Protein AF-A0A1G5Q1F0-F1 (afdb_monomer)

Nearest PDB structures (foldseek):
  8co2-assembly1_A  TM=6.065E-01  e=7.051E-04  Escherichia coli O157
  3bd1-assembly1_A-1  TM=8.580E-01  e=3.140E-01  Xylella fastidiosa subsp. sandyi Ann-1

Sequence (62 aa):
MKLNDYISNLKRGEAKLLLRGLGYPVPPARCFDIENATNGKVTRQDLRPHDWQKIWPEINAN

Radius of gyration: 11.9 Å; Cα contacts (8 Å, |Δi|>4): 40; chains: 1; bounding box: 28×27×27 Å

Mean predicted aligned error: 8.49 Å

Structure (mmCIF, N/CA/C/O backbone):
data_AF-A0A1G5Q1F0-F1
#
_entry.id   AF-A0A1G5Q1F0-F1
#
loop_
_atom_site.group_PDB
_atom_site.id
_atom_site.type_symbol
_atom_site.label_atom_id
_atom_site.label_alt_id
_atom_site.label_comp_id
_atom_site.label_asym_id
_atom_site.label_entity_id
_atom_site.label_seq_id
_atom_site.pdbx_PDB_ins_code
_atom_site.Cartn_x
_atom_site.Cartn_y
_atom_site.Cartn_z
_atom_site.occupancy
_atom_site.B_iso_or_equiv
_atom_site.auth_seq_id
_atom_site.auth_comp_id
_atom_site.auth_asym_id
_atom_site.auth_atom_id
_atom_site.pdbx_PDB_model_num
ATOM 1 N N . MET A 1 1 ? -16.170 -6.443 15.665 1.00 52.22 1 MET A N 1
ATOM 2 C CA . MET A 1 1 ? -15.621 -5.146 15.212 1.00 52.22 1 MET A CA 1
ATOM 3 C C . MET A 1 1 ? -15.423 -5.233 13.706 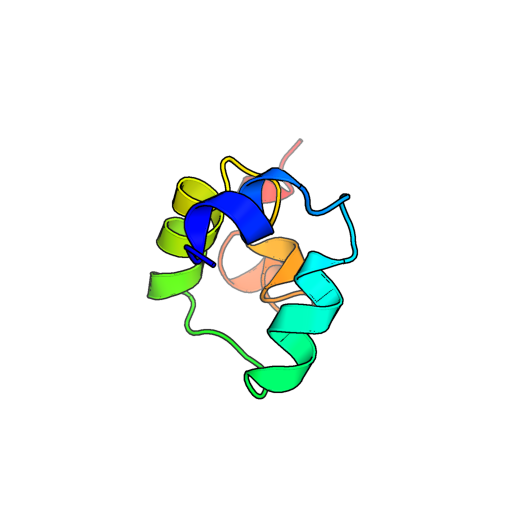1.00 52.22 1 MET A C 1
ATOM 5 O O . MET A 1 1 ? -14.742 -6.154 13.272 1.00 52.22 1 MET A O 1
ATOM 9 N N . LYS A 1 2 ? -16.097 -4.401 12.899 1.00 53.56 2 LYS A N 1
ATOM 10 C CA . LYS A 1 2 ? -15.939 -4.447 11.436 1.00 53.56 2 LYS A CA 1
ATOM 11 C C . LYS A 1 2 ? -14.585 -3.836 11.072 1.00 53.56 2 LYS A C 1
ATOM 13 O O . LYS A 1 2 ? -14.235 -2.779 11.586 1.00 53.56 2 LYS A O 1
ATOM 18 N N . LEU A 1 3 ? -13.839 -4.490 10.182 1.00 49.91 3 LEU A N 1
ATOM 19 C CA . LEU A 1 3 ? -12.527 -4.033 9.698 1.00 49.91 3 LEU A CA 1
ATOM 20 C C . LEU A 1 3 ? -12.564 -2.564 9.220 1.00 49.91 3 LEU A C 1
ATOM 22 O O . LEU A 1 3 ? -11.629 -1.803 9.455 1.00 49.91 3 LEU A O 1
ATOM 26 N N . ASN A 1 4 ? -13.696 -2.152 8.645 1.00 52.84 4 ASN A N 1
ATOM 27 C CA . ASN A 1 4 ? -13.939 -0.793 8.160 1.00 52.84 4 ASN A CA 1
ATOM 28 C C . ASN A 1 4 ? -13.941 0.268 9.279 1.00 52.84 4 ASN A C 1
ATOM 30 O O . ASN A 1 4 ? -13.413 1.360 9.075 1.00 52.84 4 ASN A O 1
ATOM 34 N N . ASP A 1 5 ? -14.461 -0.043 10.472 1.00 54.75 5 ASP A N 1
ATOM 35 C CA . ASP A 1 5 ? -14.483 0.900 11.607 1.00 54.75 5 ASP A CA 1
ATOM 36 C C . ASP A 1 5 ? -13.081 1.115 12.188 1.00 54.75 5 ASP A C 1
ATOM 38 O O . ASP A 1 5 ? -12.729 2.213 12.624 1.00 54.75 5 ASP A O 1
ATOM 42 N N . TYR A 1 6 ? -12.252 0.070 12.152 1.00 58.62 6 TYR A N 1
ATOM 43 C CA . TYR A 1 6 ? -10.871 0.128 12.619 1.00 58.62 6 TYR A CA 1
ATOM 44 C C . TYR A 1 6 ? -10.011 1.004 11.697 1.00 58.62 6 TYR A C 1
ATOM 46 O O . TYR A 1 6 ? -9.358 1.938 12.156 1.00 58.62 6 TYR A O 1
ATOM 54 N N . ILE A 1 7 ? -10.111 0.801 10.379 1.00 58.50 7 ILE A N 1
ATOM 55 C CA . ILE A 1 7 ? -9.422 1.620 9.363 1.00 58.50 7 ILE A CA 1
ATOM 56 C C . ILE A 1 7 ? -9.872 3.094 9.427 1.00 58.50 7 ILE A C 1
ATOM 58 O O . ILE A 1 7 ? -9.088 4.023 9.201 1.00 58.50 7 ILE A O 1
ATOM 62 N N . SER A 1 8 ? -11.131 3.341 9.792 1.00 61.22 8 SER A N 1
ATOM 63 C CA . SER A 1 8 ? -11.689 4.693 9.900 1.00 61.22 8 SER A CA 1
ATOM 64 C C . SER A 1 8 ? -11.106 5.512 11.060 1.00 61.22 8 SER A C 1
ATOM 66 O O . SER A 1 8 ? -11.051 6.736 10.951 1.00 61.22 8 SER A O 1
ATOM 68 N N . ASN A 1 9 ? -10.580 4.873 12.107 1.00 62.34 9 ASN A N 1
ATOM 69 C CA . ASN A 1 9 ? -10.037 5.559 13.288 1.00 62.34 9 ASN A CA 1
ATOM 70 C C . ASN A 1 9 ? -8.503 5.604 13.348 1.00 62.34 9 ASN A C 1
ATOM 72 O O . ASN A 1 9 ? -7.940 6.267 14.219 1.00 62.34 9 ASN A O 1
ATOM 76 N N . LEU A 1 10 ? -7.810 4.939 12.421 1.00 62.03 10 LEU A N 1
ATOM 77 C CA . LEU A 1 10 ? -6.352 4.918 12.411 1.00 62.03 10 LEU A CA 1
ATOM 78 C C . LEU A 1 10 ? -5.753 6.286 12.042 1.00 62.03 10 LEU A C 1
ATOM 80 O O . LEU A 1 10 ? -6.058 6.855 10.988 1.00 62.03 10 LEU A O 1
ATOM 84 N N . LYS A 1 11 ? -4.849 6.790 12.892 1.00 63.88 11 LYS A N 1
ATOM 85 C CA . LYS A 1 11 ? -4.000 7.951 12.585 1.00 63.88 11 LYS A CA 1
ATOM 86 C C . LYS A 1 11 ? -2.929 7.568 11.554 1.00 63.88 11 LYS A C 1
ATOM 88 O O . LYS A 1 11 ? -2.468 6.424 11.513 1.00 63.88 11 LYS A O 1
ATOM 93 N N . ARG A 1 12 ? -2.504 8.536 10.732 1.00 49.97 12 ARG A N 1
ATOM 94 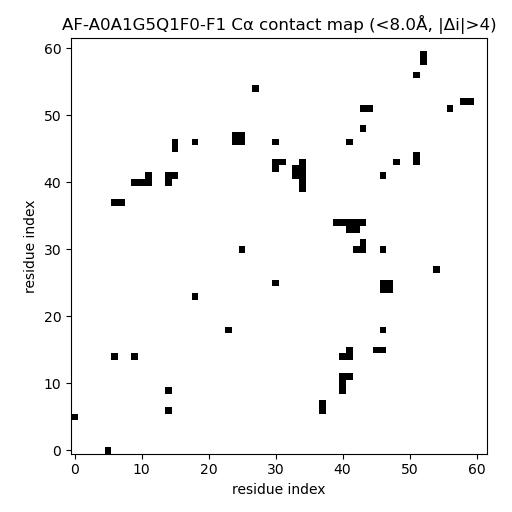C CA . ARG A 1 12 ? -1.418 8.368 9.748 1.00 49.97 12 ARG A CA 1
ATOM 95 C C . ARG A 1 12 ? -0.166 7.838 10.467 1.00 49.97 12 ARG A C 1
ATOM 97 O O . ARG A 1 12 ? 0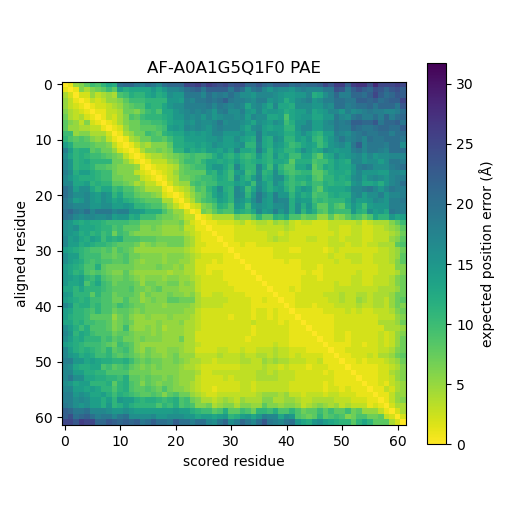.318 8.478 11.393 1.00 49.97 12 ARG A O 1
ATOM 104 N N . GLY A 1 13 ? 0.311 6.652 10.079 1.00 52.66 13 GLY A N 1
ATOM 105 C CA . GLY A 1 13 ? 1.437 5.955 10.722 1.00 52.66 13 GLY A CA 1
ATOM 106 C C . GLY A 1 13 ? 1.065 4.689 11.504 1.00 52.66 13 GLY A C 1
ATOM 107 O O . GLY A 1 13 ? 1.842 3.739 11.489 1.00 52.66 13 GLY A O 1
ATOM 108 N N . GLU A 1 14 ? -0.137 4.586 12.080 1.00 60.31 14 GLU A N 1
ATOM 109 C CA . GLU A 1 14 ? -0.570 3.330 12.723 1.00 60.31 14 GLU A CA 1
ATOM 110 C C . GLU A 1 14 ? -0.852 2.230 11.700 1.00 60.31 14 GLU A C 1
ATOM 112 O O . GLU A 1 14 ? -0.665 1.046 11.965 1.00 60.31 14 GLU A O 1
ATOM 117 N N . ALA A 1 15 ? -1.202 2.607 10.471 1.00 60.69 15 ALA A N 1
ATOM 118 C CA . ALA A 1 15 ? -1.446 1.631 9.420 1.00 60.69 15 ALA A CA 1
ATOM 119 C C . ALA A 1 15 ? -0.146 0.933 9.001 1.00 60.69 15 ALA A C 1
ATOM 121 O O . ALA A 1 15 ? -0.154 -0.218 8.574 1.00 60.69 15 ALA A O 1
ATOM 122 N N . LYS A 1 16 ? 0.991 1.597 9.237 1.00 58.09 16 LYS A N 1
ATOM 123 C CA . LYS A 1 16 ? 2.335 1.034 9.102 1.00 58.09 16 LYS A CA 1
ATOM 124 C C . LYS A 1 16 ? 2.559 -0.142 10.064 1.00 58.09 16 LYS A C 1
ATOM 126 O O . LYS A 1 16 ? 3.289 -1.068 9.719 1.00 58.09 16 LYS A O 1
ATOM 131 N N . LEU A 1 17 ? 1.908 -0.141 11.235 1.00 58.41 17 LEU A N 1
ATOM 132 C CA . LEU A 1 17 ? 1.943 -1.260 12.185 1.00 58.41 17 LEU A CA 1
ATOM 133 C C . LEU A 1 17 ? 1.135 -2.461 11.677 1.00 58.41 17 LEU A C 1
ATOM 135 O O . LEU A 1 17 ? 1.574 -3.594 11.855 1.00 58.41 17 LEU A O 1
ATOM 139 N N . LEU A 1 18 ? 0.021 -2.232 10.973 1.00 58.44 18 LEU A N 1
ATOM 140 C CA . LEU A 1 18 ? -0.759 -3.311 10.348 1.00 58.44 18 LEU A CA 1
ATOM 141 C C . LEU A 1 18 ? 0.006 -3.990 9.213 1.00 58.44 18 LEU A C 1
ATOM 143 O O . LEU A 1 18 ? -0.036 -5.210 9.071 1.00 58.44 18 LEU A O 1
ATOM 147 N N . LEU A 1 19 ? 0.778 -3.215 8.450 1.00 60.06 19 LEU A N 1
ATOM 148 C CA . LEU A 1 19 ? 1.629 -3.743 7.383 1.00 60.06 19 LEU A CA 1
ATOM 149 C C . LEU A 1 19 ? 2.814 -4.558 7.910 1.00 60.06 19 LEU A C 1
ATOM 151 O O . LEU A 1 19 ? 3.286 -5.464 7.226 1.00 60.06 19 LEU A O 1
ATOM 155 N N . ARG A 1 20 ? 3.258 -4.300 9.147 1.00 56.22 20 ARG A N 1
ATOM 156 C CA . ARG A 1 20 ? 4.316 -5.076 9.811 1.00 56.22 20 ARG A CA 1
ATOM 157 C C . ARG A 1 20 ? 3.934 -6.546 10.020 1.00 56.22 20 ARG A C 1
ATOM 159 O O . ARG A 1 20 ? 4.822 -7.390 10.021 1.00 56.22 20 ARG A O 1
ATOM 166 N N . GLY A 1 21 ? 2.641 -6.850 10.159 1.00 57.34 21 GLY A N 1
ATOM 167 C CA . GLY A 1 21 ? 2.136 -8.221 10.291 1.00 57.34 21 GLY A CA 1
ATOM 168 C C . GLY A 1 21 ? 1.949 -8.964 8.965 1.00 57.34 21 GLY A C 1
ATOM 169 O O . GLY A 1 21 ? 1.810 -10.182 8.975 1.00 57.34 21 GLY A O 1
ATOM 170 N N . LEU A 1 22 ? 1.957 -8.259 7.826 1.00 59.69 22 LEU A N 1
ATOM 171 C CA . LEU A 1 22 ? 1.654 -8.841 6.513 1.00 59.69 22 LEU A CA 1
ATOM 172 C C . LEU A 1 22 ? 2.874 -9.385 5.759 1.00 59.69 22 LEU A C 1
ATOM 174 O O . LEU A 1 22 ? 2.686 -9.928 4.677 1.00 59.69 22 LEU A O 1
ATOM 178 N N . GLY A 1 23 ? 4.088 -9.289 6.317 1.00 52.81 23 GLY A N 1
ATOM 179 C CA . GLY A 1 23 ? 5.298 -9.815 5.677 1.00 52.81 23 GLY A CA 1
ATOM 180 C C . GLY A 1 23 ? 5.588 -9.096 4.358 1.00 52.81 23 GLY A C 1
ATOM 181 O O . GLY A 1 23 ? 5.098 -9.458 3.296 1.00 52.81 23 GLY A O 1
ATOM 182 N N . TYR A 1 24 ? 6.370 -8.026 4.437 1.00 60.44 24 TYR A N 1
ATOM 183 C CA . TYR A 1 24 ? 6.759 -7.209 3.290 1.00 60.44 24 TYR A CA 1
ATOM 184 C C . TYR A 1 24 ? 7.322 -8.022 2.100 1.00 60.44 24 TYR A C 1
ATOM 186 O O . TYR A 1 24 ? 8.080 -8.961 2.350 1.00 60.44 24 TYR A O 1
ATOM 194 N N . PRO A 1 25 ? 7.083 -7.610 0.828 1.00 70.44 25 PRO A N 1
ATOM 195 C CA . PRO A 1 25 ? 6.296 -6.455 0.364 1.00 70.44 25 PRO A CA 1
ATOM 196 C C . PRO A 1 25 ? 4.933 -6.812 -0.270 1.00 70.44 25 PRO A C 1
ATOM 198 O O . PRO A 1 25 ? 4.803 -7.778 -1.023 1.00 70.44 25 PRO A O 1
ATOM 201 N N . VAL A 1 26 ? 3.928 -5.950 -0.053 1.00 80.75 26 VAL A N 1
ATOM 202 C CA . VAL A 1 26 ? 2.594 -6.054 -0.678 1.00 80.75 26 VAL A CA 1
ATOM 203 C C . VAL A 1 26 ? 2.713 -5.946 -2.207 1.00 80.75 26 VAL A C 1
ATOM 205 O O . VAL A 1 26 ? 3.362 -5.011 -2.683 1.00 80.75 26 VAL A O 1
ATOM 208 N N . PRO A 1 27 ? 2.102 -6.849 -3.001 1.00 86.75 27 PRO A N 1
ATOM 209 C CA . PRO A 1 27 ? 2.182 -6.801 -4.461 1.00 86.75 27 PRO A CA 1
ATOM 210 C C . PRO A 1 27 ? 1.699 -5.458 -5.035 1.00 86.75 27 PRO A C 1
ATOM 212 O O . PRO A 1 27 ? 0.652 -4.978 -4.593 1.00 86.75 27 PRO A O 1
ATOM 215 N N . PRO A 1 28 ? 2.373 -4.881 -6.052 1.00 88.69 28 PRO A N 1
ATOM 216 C CA . PRO A 1 28 ? 2.036 -3.554 -6.575 1.00 88.69 28 PRO A CA 1
ATOM 217 C C . PRO A 1 28 ? 0.579 -3.418 -7.024 1.00 88.69 28 PRO A C 1
ATOM 219 O O . PRO A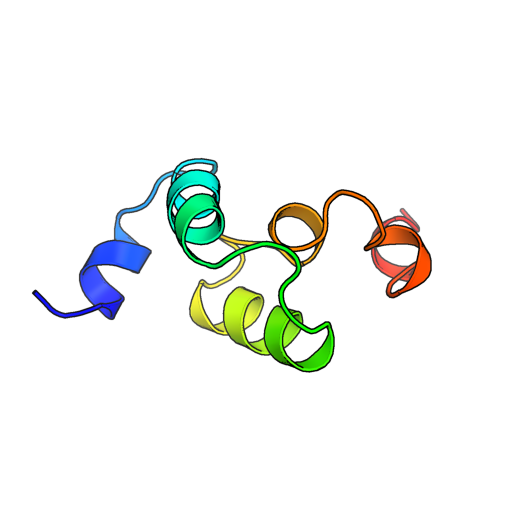 1 28 ? -0.063 -2.411 -6.743 1.00 88.69 28 PRO A O 1
ATOM 222 N N . ALA A 1 29 ? 0.035 -4.476 -7.634 1.00 87.25 29 ALA A N 1
ATOM 223 C CA . ALA A 1 29 ? -1.354 -4.533 -8.080 1.00 87.25 29 ALA A CA 1
ATOM 224 C C . ALA A 1 29 ? -2.370 -4.305 -6.945 1.00 87.25 29 ALA A C 1
ATOM 226 O O . ALA A 1 29 ? -3.418 -3.725 -7.182 1.00 87.25 29 ALA A O 1
ATOM 227 N N . ARG A 1 30 ? -2.050 -4.709 -5.706 1.00 84.94 30 ARG A N 1
ATOM 228 C CA . ARG A 1 30 ? -2.932 -4.525 -4.539 1.00 84.94 30 ARG A CA 1
ATOM 229 C C . ARG A 1 30 ? -2.738 -3.186 -3.842 1.00 84.94 30 ARG A C 1
ATOM 231 O O . ARG A 1 30 ? -3.578 -2.791 -3.038 1.00 84.94 30 ARG A O 1
ATOM 238 N N . CYS A 1 31 ? -1.624 -2.497 -4.088 1.00 87.19 31 CYS A N 1
ATOM 239 C CA . CYS A 1 31 ? -1.328 -1.268 -3.365 1.00 87.19 31 CYS A CA 1
ATOM 240 C C . CYS A 1 31 ? -2.328 -0.155 -3.694 1.00 87.19 31 CYS A C 1
ATOM 242 O O . CYS A 1 31 ? -2.708 0.590 -2.796 1.00 87.19 31 CYS A O 1
ATOM 244 N N . PHE A 1 32 ? -2.791 -0.085 -4.945 1.00 86.94 32 PHE A N 1
ATOM 245 C CA . PHE A 1 32 ? -3.832 0.857 -5.354 1.00 86.94 32 PHE A CA 1
ATOM 246 C C . PHE A 1 32 ? -5.167 0.578 -4.648 1.00 86.94 32 PHE A C 1
ATOM 248 O O . PHE A 1 32 ? -5.768 1.493 -4.091 1.00 86.94 32 PHE A O 1
ATOM 255 N N . ASP A 1 33 ? -5.589 -0.690 -4.594 1.00 86.19 33 ASP A N 1
ATOM 256 C CA . ASP A 1 33 ? -6.836 -1.087 -3.930 1.00 86.19 33 ASP A CA 1
ATOM 257 C C . ASP A 1 33 ? -6.825 -0.735 -2.441 1.00 86.19 33 ASP A C 1
ATOM 259 O O . ASP A 1 33 ? -7.815 -0.236 -1.914 1.00 86.19 33 ASP A O 1
ATOM 263 N N . ILE A 1 34 ? -5.697 -0.959 -1.759 1.00 82.88 34 ILE A N 1
ATOM 264 C CA . ILE A 1 34 ? -5.534 -0.622 -0.338 1.00 82.88 34 ILE A CA 1
ATOM 265 C C . ILE A 1 34 ? -5.555 0.894 -0.138 1.00 82.88 34 ILE A C 1
ATOM 267 O O . ILE A 1 34 ? -6.217 1.390 0.773 1.00 82.88 34 ILE A O 1
ATOM 271 N N . GLU A 1 35 ? -4.850 1.645 -0.978 1.00 86.94 35 GLU A N 1
ATOM 272 C CA . GLU A 1 35 ? -4.842 3.105 -0.905 1.00 86.94 35 GLU A CA 1
ATOM 273 C C . GLU A 1 35 ? -6.248 3.684 -1.088 1.00 86.94 35 GLU A C 1
ATOM 275 O O . GLU A 1 35 ? -6.681 4.512 -0.284 1.00 86.94 35 GLU A O 1
ATOM 280 N N . ASN A 1 36 ? -7.004 3.173 -2.061 1.00 85.50 36 ASN A N 1
ATOM 281 C CA . ASN A 1 36 ? -8.385 3.575 -2.296 1.00 85.50 36 ASN A CA 1
ATOM 282 C C . ASN A 1 36 ? -9.317 3.143 -1.148 1.00 85.50 36 ASN A C 1
ATOM 284 O O . ASN A 1 36 ? -10.075 3.952 -0.618 1.00 85.50 36 ASN A O 1
ATOM 288 N N . ALA A 1 37 ? -9.215 1.891 -0.688 1.00 82.81 37 ALA A N 1
ATOM 289 C CA . ALA A 1 37 ? -10.024 1.363 0.416 1.00 82.81 37 ALA A CA 1
ATOM 290 C C . ALA A 1 37 ? -9.757 2.077 1.751 1.00 82.81 37 ALA A C 1
ATOM 292 O O . ALA A 1 37 ? -10.632 2.141 2.613 1.00 82.81 37 ALA A O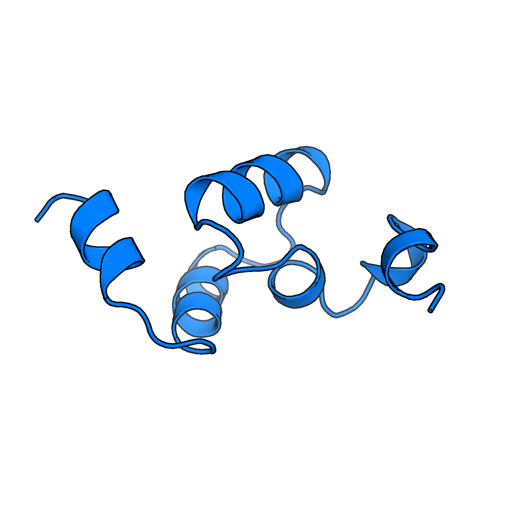 1
ATOM 293 N N . THR A 1 38 ? -8.552 2.622 1.930 1.00 80.88 38 THR A N 1
ATOM 294 C CA . THR A 1 38 ? -8.190 3.432 3.101 1.00 80.88 38 THR A CA 1
ATOM 295 C C . THR A 1 38 ? -8.358 4.933 2.873 1.00 80.88 38 THR A C 1
ATOM 297 O O . THR A 1 38 ? -8.013 5.719 3.758 1.00 80.88 38 THR A O 1
ATOM 300 N N . ASN A 1 39 ? -8.903 5.341 1.722 1.00 83.31 39 ASN A N 1
ATOM 301 C CA . ASN A 1 39 ? -9.110 6.733 1.330 1.00 83.31 39 ASN A CA 1
ATOM 302 C C . ASN A 1 39 ? -7.841 7.592 1.507 1.00 83.31 39 ASN A C 1
ATOM 304 O O . ASN A 1 39 ? -7.875 8.670 2.103 1.00 83.31 39 ASN A O 1
ATOM 308 N N . GLY A 1 40 ? -6.693 7.059 1.079 1.00 83.50 40 GLY A N 1
AT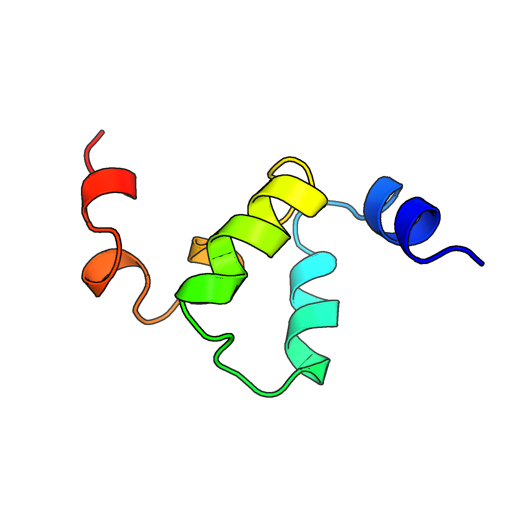OM 309 C CA . GLY A 1 40 ? -5.392 7.728 1.149 1.00 83.50 40 GLY A CA 1
ATOM 310 C C . GLY A 1 40 ? -4.743 7.776 2.538 1.00 83.50 40 GLY A C 1
ATOM 311 O O . GLY A 1 40 ? -3.673 8.366 2.686 1.00 83.50 40 GLY A O 1
ATOM 312 N N . LYS A 1 41 ? -5.329 7.152 3.572 1.00 81.69 41 LYS A N 1
ATOM 313 C CA . LYS A 1 41 ? -4.677 7.027 4.894 1.00 81.69 41 LYS A CA 1
ATOM 314 C C . LYS A 1 41 ? -3.450 6.118 4.864 1.00 81.69 41 LYS A C 1
ATOM 316 O O . LYS A 1 41 ? -2.557 6.276 5.697 1.00 81.69 41 LYS A O 1
ATOM 321 N N . VAL A 1 42 ? -3.434 5.170 3.930 1.00 82.38 42 VAL A N 1
ATOM 322 C CA . VAL A 1 42 ? -2.285 4.338 3.578 1.00 82.38 42 VAL A CA 1
ATOM 323 C C . VAL A 1 42 ? -1.964 4.607 2.127 1.00 82.38 42 VAL A C 1
ATOM 325 O O . VAL A 1 42 ? -2.828 4.440 1.278 1.00 82.38 42 VAL A O 1
ATOM 328 N N . THR 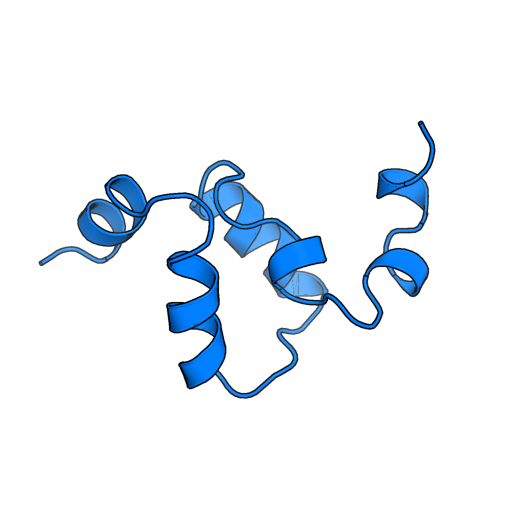A 1 43 ? -0.735 5.003 1.832 1.00 86.62 43 THR A N 1
ATOM 329 C CA . THR A 1 43 ? 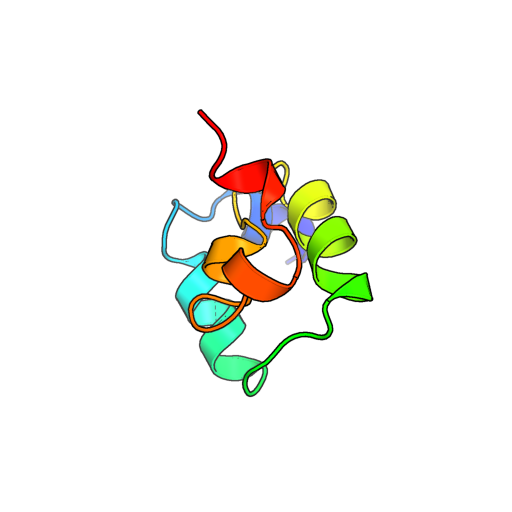-0.314 5.238 0.448 1.00 86.62 43 THR A CA 1
ATOM 330 C C . THR A 1 43 ? 0.494 4.064 -0.096 1.00 86.62 43 THR A C 1
ATOM 332 O O . THR A 1 43 ? 1.091 3.290 0.657 1.00 86.62 43 THR A O 1
ATOM 335 N N . ARG A 1 44 ? 0.600 3.960 -1.424 1.00 87.25 44 ARG A N 1
ATOM 336 C CA . ARG A 1 44 ? 1.576 3.092 -2.106 1.00 87.25 44 ARG A CA 1
ATOM 337 C C . ARG A 1 44 ? 3.003 3.250 -1.562 1.00 87.25 44 ARG A C 1
ATOM 339 O O . ARG A 1 44 ? 3.719 2.256 -1.458 1.00 87.25 44 ARG A O 1
ATOM 346 N N . GLN A 1 45 ? 3.396 4.460 -1.152 1.00 86.31 45 GLN A N 1
ATOM 347 C CA . GLN A 1 45 ? 4.702 4.735 -0.535 1.00 86.31 45 GLN A CA 1
ATOM 348 C C . GLN A 1 45 ? 4.829 4.082 0.849 1.00 86.31 45 GLN A C 1
ATOM 350 O O . GLN A 1 45 ? 5.867 3.505 1.167 1.00 86.31 45 GLN A O 1
ATOM 355 N N . ASP A 1 46 ? 3.762 4.116 1.654 1.00 82.19 46 ASP A N 1
ATOM 356 C CA . ASP A 1 46 ? 3.718 3.455 2.965 1.00 82.19 46 ASP A CA 1
ATOM 357 C C . ASP A 1 46 ? 3.723 1.925 2.853 1.00 82.19 46 ASP A C 1
ATOM 359 O O . ASP A 1 46 ? 4.189 1.255 3.773 1.00 82.19 46 ASP A O 1
ATOM 363 N N . LEU A 1 47 ? 3.196 1.386 1.747 1.00 81.56 47 LEU A N 1
ATOM 364 C CA . LEU A 1 47 ? 3.118 -0.048 1.440 1.00 81.56 47 LEU A CA 1
ATOM 365 C C . LEU A 1 47 ? 4.398 -0.613 0.821 1.00 81.56 47 LEU A C 1
ATOM 367 O O . LEU A 1 47 ? 4.640 -1.817 0.914 1.00 81.56 47 LEU A O 1
ATOM 371 N N . ARG A 1 48 ? 5.185 0.230 0.144 1.00 86.81 48 ARG A N 1
ATOM 372 C CA . ARG A 1 48 ? 6.388 -0.154 -0.606 1.00 86.81 48 ARG A CA 1
ATOM 373 C C . ARG A 1 48 ? 7.498 0.901 -0.486 1.00 86.81 48 ARG A C 1
ATOM 375 O O . ARG A 1 48 ? 7.967 1.404 -1.501 1.00 86.81 48 ARG A O 1
ATOM 382 N N . PRO A 1 49 ? 7.997 1.221 0.721 1.00 84.62 49 PRO A N 1
ATOM 383 C CA . PRO A 1 49 ? 8.876 2.365 0.953 1.00 84.62 49 PRO A CA 1
ATOM 384 C C . PRO A 1 49 ? 10.242 2.240 0.264 1.00 84.62 49 PRO A C 1
ATOM 386 O O . PRO A 1 49 ? 10.911 3.249 0.070 1.00 84.62 49 PRO A O 1
ATOM 389 N N . HIS A 1 50 ? 10.656 1.028 -0.120 1.00 84.50 50 HIS A N 1
ATOM 390 C CA . HIS A 1 50 ? 11.971 0.766 -0.709 1.00 84.50 50 HIS A CA 1
ATOM 391 C C . HIS A 1 50 ? 12.000 0.805 -2.242 1.00 84.50 50 HIS A C 1
ATOM 393 O O . HIS A 1 50 ? 13.074 0.969 -2.818 1.00 84.50 50 HIS A O 1
ATOM 399 N N . ASP A 1 51 ? 10.860 0.635 -2.917 1.00 88.12 51 ASP A N 1
ATOM 400 C CA . ASP A 1 51 ? 10.826 0.519 -4.379 1.00 88.12 51 ASP A CA 1
ATOM 401 C C . ASP A 1 51 ? 9.613 1.163 -5.061 1.00 88.12 51 ASP A C 1
ATOM 403 O O . ASP A 1 51 ? 9.528 1.122 -6.289 1.00 88.12 51 ASP A O 1
ATOM 407 N N . TRP A 1 52 ? 8.731 1.838 -4.316 1.00 88.94 52 TRP A N 1
ATOM 408 C CA . TRP A 1 52 ? 7.614 2.589 -4.893 1.00 88.94 52 TRP A CA 1
ATOM 409 C C . TRP A 1 52 ? 8.060 3.569 -5.987 1.00 88.94 52 TRP A C 1
ATOM 411 O O . TRP A 1 52 ? 7.376 3.677 -6.995 1.00 88.94 52 TRP A O 1
ATOM 421 N N . GLN A 1 53 ? 9.221 4.221 -5.842 1.00 89.81 53 GLN A N 1
ATOM 422 C CA . GLN A 1 53 ? 9.751 5.176 -6.831 1.00 89.81 53 GLN A CA 1
ATOM 423 C C . GLN A 1 53 ? 10.091 4.522 -8.172 1.00 89.81 53 GLN A C 1
ATOM 425 O O . GLN A 1 53 ? 10.039 5.175 -9.207 1.00 89.81 53 GLN A O 1
ATOM 430 N N . LYS A 1 54 ? 10.463 3.237 -8.158 1.00 90.62 54 LYS A N 1
ATOM 431 C CA . LYS A 1 54 ? 10.778 2.483 -9.378 1.00 90.62 54 LYS A CA 1
ATOM 432 C C . LYS A 1 54 ? 9.514 2.023 -10.099 1.00 90.62 54 LYS A C 1
ATOM 434 O O . LYS A 1 54 ? 9.537 1.862 -11.311 1.00 90.62 54 LYS A O 1
ATOM 439 N N . ILE A 1 55 ? 8.447 1.769 -9.342 1.00 90.38 55 ILE A N 1
ATOM 440 C CA . ILE A 1 55 ? 7.183 1.222 -9.849 1.00 90.38 55 ILE A CA 1
ATOM 441 C C . ILE A 1 55 ? 6.239 2.345 -10.295 1.00 90.38 55 ILE A C 1
ATOM 443 O O . ILE A 1 55 ? 5.596 2.215 -11.330 1.00 90.38 55 ILE A O 1
ATOM 447 N N . TRP A 1 56 ? 6.178 3.431 -9.522 1.00 90.62 56 TRP A N 1
ATOM 448 C CA . TRP A 1 56 ? 5.322 4.596 -9.750 1.00 90.62 56 TRP A CA 1
ATOM 449 C C . TRP A 1 56 ? 6.141 5.898 -9.686 1.00 90.62 56 TRP A C 1
ATOM 451 O O . TRP A 1 56 ? 6.002 6.677 -8.732 1.00 90.62 56 TRP A O 1
ATOM 461 N N . PRO A 1 57 ? 7.051 6.133 -10.649 1.00 88.31 57 PRO A N 1
ATOM 462 C CA . PRO A 1 57 ? 7.875 7.344 -10.686 1.00 88.31 57 PRO A CA 1
ATOM 463 C C . PRO A 1 57 ? 7.045 8.636 -10.771 1.00 88.31 57 PRO A C 1
ATOM 465 O O . PRO A 1 57 ? 7.468 9.673 -10.263 1.00 88.31 57 PRO A O 1
ATOM 468 N N . GLU A 1 58 ? 5.842 8.573 -11.344 1.00 89.44 58 GLU A N 1
ATOM 469 C CA . GLU A 1 58 ? 4.917 9.696 -11.505 1.00 89.44 58 GLU A CA 1
ATOM 470 C C . GLU A 1 58 ? 4.438 10.303 -10.179 1.00 89.44 58 GLU A C 1
ATOM 472 O O . GLU A 1 58 ? 4.081 11.475 -10.137 1.00 89.44 58 GLU A O 1
ATOM 477 N N . ILE A 1 59 ? 4.467 9.547 -9.077 1.00 83.25 59 ILE A N 1
ATOM 478 C CA . ILE A 1 59 ? 4.007 10.029 -7.764 1.00 83.25 59 ILE A CA 1
ATOM 479 C C . ILE A 1 59 ? 4.984 11.058 -7.165 1.00 83.25 59 ILE A C 1
ATOM 481 O O . ILE A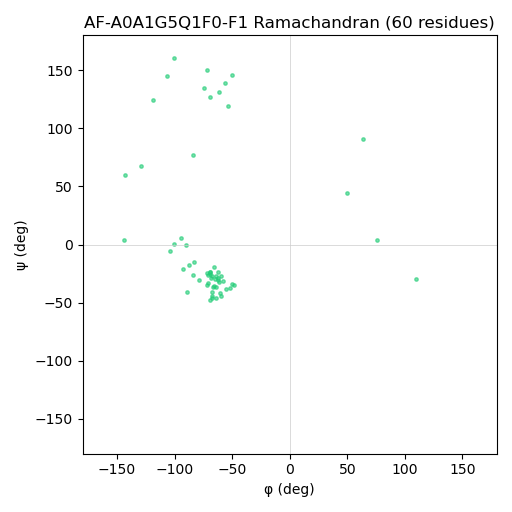 1 59 ? 4.584 11.879 -6.343 1.00 83.25 59 ILE A O 1
ATOM 485 N N . ASN A 1 60 ? 6.261 11.025 -7.561 1.00 69.69 60 ASN A N 1
ATOM 486 C CA . ASN A 1 60 ? 7.296 11.933 -7.053 1.00 69.69 60 ASN A CA 1
ATOM 487 C C . ASN A 1 60 ? 7.607 13.096 -8.011 1.00 69.69 60 ASN A C 1
ATOM 489 O O . ASN A 1 60 ? 8.489 13.900 -7.722 1.00 69.69 60 ASN A O 1
ATOM 493 N N . ALA A 1 61 ? 6.926 13.161 -9.156 1.00 59.97 61 ALA A N 1
ATOM 494 C CA . ALA A 1 61 ? 7.056 14.245 -10.118 1.00 59.97 61 ALA A CA 1
ATOM 495 C C . ALA A 1 61 ? 6.143 15.411 -9.702 1.00 59.97 61 ALA A C 1
ATOM 497 O O . ALA A 1 61 ? 5.058 15.580 -10.251 1.00 59.97 61 ALA A O 1
ATOM 498 N N . ASN A 1 62 ? 6.570 16.173 -8.693 1.00 49.19 62 ASN A N 1
ATOM 499 C CA . ASN A 1 62 ? 6.021 17.487 -8.346 1.00 49.19 62 ASN A CA 1
ATOM 500 C C . ASN A 1 62 ? 7.149 18.412 -7.898 1.00 49.19 62 ASN A C 1
ATOM 502 O O . ASN A 1 62 ? 7.911 17.998 -6.995 1.00 49.19 62 ASN A O 1
#

pLDDT: mean 73.26, std 14.44, range [49.19, 90.62]

InterPro domains:
  IPR010982 Lambda repressor-like, DNA-binding domain superfamily [G3DSA:1.10.260.40] (6-55)
  IPR031856 Bacterial antitoxin YdaS-like [PF15943] (25-54)

Secondary structure (DSSP, 8-state):
--HHHHHHHPPTTTHHHHHHTS-S---HHHHHHHHHHTTTSS-HHHH-TTTHHHH-GGGG--

Organism: Photorhabdus luminescens (NCBI:txid29488)

Foldseek 3Di:
DDPLVVLVPDAQPVVLVVLVVVPDADDLVCQVVVCVSSVNSAHPCSRCVPCSCVVCVVVVPD

Solvent-accessible surface area (backbone atoms only — not comparable to full-atom values): 3939 Å² total; per-residue (Å²): 133,61,70,67,62,57,65,71,69,57,56,82,65,55,59,55,58,61,50,68,76,66,60,83,70,69,57,72,84,52,34,59,57,49,17,60,76,47,73,62,63,42,43,49,52,74,56,31,76,89,51,34,64,79,78,46,51,71,80,71,72,122